Protein AF-A0A3N5WI22-F1 (afdb_monomer_lite)

pLDDT: mean 93.9, std 7.92, range [52.44, 98.81]

Foldseek 3Di:
DDPQDDPLVVVLLLLLVLCVVVQWQKEWAQFQLRLCSNFVDRAPFRWTWIRGNDDDIAIEHAPVCQVVSCVNTPDVRYHHDDVDDRLRVVLVVCVVVVCLLIAYEAEDDDDDDDPRRGDDPVSVVSSCVSRVNYHYDHPNVSSVVVVVDDDPSVVVVVVVD

Secondary structure (DSSP, 8-state):
-------HHHHHHHHHHHHHHTT-SEEEE-SHHHHHHHHSS---SS-EEEEESSS--EEEEEHHHHHHHHHHSS-S-EEEESSS-HHHHHHHHHHHTT-TTSEEEE-----SSS---PPPHHHHHHHHHH-TT-EEEE-THHHHHHHHS--HHHHHHHHH-

Structure (mmCIF, N/CA/C/O backbone):
data_AF-A0A3N5WI22-F1
#
_entry.id   AF-A0A3N5WI22-F1
#
loop_
_atom_site.group_PDB
_atom_site.id
_atom_site.type_symbol
_atom_site.label_atom_id
_atom_site.label_alt_id
_atom_site.label_comp_id
_atom_site.label_asym_id
_atom_site.label_entity_id
_atom_site.label_seq_id
_atom_site.pdbx_PDB_ins_code
_atom_site.Cartn_x
_atom_site.Cartn_y
_atom_site.Cartn_z
_atom_site.occupancy
_atom_site.B_iso_or_equiv
_atom_site.auth_seq_id
_atom_site.auth_comp_id
_atom_site.auth_asym_id
_atom_site.auth_atom_id
_atom_site.pdbx_PDB_model_num
ATOM 1 N N . MET A 1 1 ? 18.477 -2.062 -27.292 1.00 52.44 1 MET A N 1
ATOM 2 C CA . MET A 1 1 ? 18.008 -1.849 -25.907 1.00 52.44 1 MET A CA 1
ATOM 3 C C . MET A 1 1 ? 16.672 -2.564 -25.791 1.00 52.44 1 MET A C 1
ATOM 5 O O . MET A 1 1 ? 15.796 -2.266 -26.590 1.00 52.44 1 MET A O 1
ATOM 9 N N . TYR A 1 2 ? 16.540 -3.583 -24.939 1.00 54.47 2 TYR A N 1
ATOM 10 C CA . TYR A 1 2 ? 15.260 -4.284 -24.798 1.00 54.47 2 TYR A CA 1
ATOM 11 C C . TYR A 1 2 ? 14.272 -3.354 -24.097 1.00 54.47 2 TYR A C 1
ATOM 13 O O . TYR A 1 2 ? 14.492 -2.980 -22.949 1.00 54.47 2 TYR A O 1
ATOM 21 N N . THR A 1 3 ? 13.188 -2.976 -24.769 1.00 75.12 3 THR A N 1
ATOM 22 C CA . THR A 1 3 ? 12.061 -2.334 -24.092 1.00 75.12 3 THR A CA 1
ATOM 23 C C . THR A 1 3 ? 11.345 -3.413 -23.287 1.00 75.12 3 THR A C 1
ATOM 25 O O . THR A 1 3 ? 10.647 -4.259 -23.844 1.00 75.12 3 THR A O 1
ATOM 28 N N . VAL A 1 4 ? 11.571 -3.443 -21.974 1.00 86.94 4 VAL A N 1
ATOM 29 C CA . VAL A 1 4 ? 10.835 -4.334 -21.075 1.00 86.94 4 VAL A CA 1
ATOM 30 C C . VAL A 1 4 ? 9.515 -3.667 -20.702 1.00 86.94 4 VAL A C 1
ATOM 32 O O . VAL A 1 4 ? 9.504 -2.562 -20.173 1.00 86.94 4 VAL A O 1
ATOM 35 N N . HIS A 1 5 ? 8.405 -4.354 -20.965 1.00 90.50 5 HIS A N 1
ATOM 36 C CA . HIS A 1 5 ? 7.066 -3.913 -20.590 1.00 90.50 5 HIS A CA 1
ATOM 37 C C . HIS A 1 5 ? 6.507 -4.802 -19.473 1.00 90.50 5 HIS A C 1
ATOM 39 O O . HIS A 1 5 ? 6.415 -6.020 -19.648 1.00 90.50 5 HIS A O 1
ATOM 45 N N . ILE A 1 6 ? 6.123 -4.191 -18.350 1.00 93.00 6 ILE A N 1
ATOM 46 C CA . ILE A 1 6 ? 5.400 -4.837 -17.246 1.00 93.00 6 ILE A CA 1
ATOM 47 C C . ILE A 1 6 ? 3.901 -4.585 -17.441 1.00 93.00 6 ILE A C 1
ATOM 49 O O . ILE A 1 6 ? 3.477 -3.448 -17.629 1.00 93.00 6 ILE A O 1
ATOM 53 N N . ASP A 1 7 ? 3.092 -5.644 -17.392 1.00 95.25 7 ASP A N 1
ATOM 54 C CA . ASP A 1 7 ? 1.631 -5.529 -17.438 1.00 95.25 7 ASP A CA 1
ATOM 55 C C . ASP A 1 7 ? 1.080 -5.291 -16.027 1.00 95.25 7 ASP A C 1
ATOM 57 O O . ASP A 1 7 ? 0.756 -6.220 -15.280 1.00 95.25 7 ASP A O 1
ATOM 61 N N . PHE A 1 8 ? 0.989 -4.016 -15.659 1.00 95.50 8 PHE A N 1
ATOM 62 C CA . PHE A 1 8 ? 0.535 -3.621 -14.333 1.00 95.50 8 PHE A CA 1
ATOM 63 C C . PHE A 1 8 ? -0.946 -3.909 -14.067 1.00 95.50 8 PHE A C 1
ATOM 65 O O . PHE A 1 8 ? -1.310 -4.144 -12.918 1.00 95.50 8 PHE A O 1
ATOM 72 N N . ASN A 1 9 ? -1.795 -3.971 -15.098 1.00 95.62 9 ASN A N 1
ATOM 73 C CA . ASN A 1 9 ? -3.199 -4.349 -14.919 1.00 95.62 9 ASN A CA 1
ATOM 74 C C . ASN A 1 9 ? -3.311 -5.828 -14.542 1.00 95.62 9 ASN A C 1
ATOM 76 O O . ASN A 1 9 ? -4.015 -6.186 -13.596 1.00 95.62 9 ASN A O 1
ATOM 80 N N . LYS A 1 10 ? -2.557 -6.696 -15.227 1.00 96.25 10 LYS A N 1
ATOM 81 C CA . LYS A 1 10 ? -2.466 -8.116 -14.869 1.00 96.25 10 LYS A CA 1
ATOM 82 C C . LYS A 1 10 ? -1.853 -8.315 -13.483 1.00 96.25 10 LYS A C 1
ATOM 84 O O . LYS A 1 10 ? -2.301 -9.188 -12.739 1.00 96.25 10 LYS A O 1
ATOM 89 N N . ARG A 1 11 ? -0.852 -7.511 -13.118 1.00 96.38 11 ARG A N 1
ATOM 90 C CA . ARG A 1 11 ? -0.260 -7.525 -11.775 1.00 96.38 11 ARG A CA 1
ATOM 91 C C . ARG A 1 11 ? -1.261 -7.097 -10.705 1.00 96.38 11 ARG A C 1
ATOM 93 O O . ARG A 1 11 ? -1.400 -7.800 -9.708 1.00 96.38 11 ARG A O 1
ATOM 100 N N . LEU A 1 12 ? -2.004 -6.011 -10.929 1.00 97.44 12 LEU A N 1
ATOM 101 C CA . LEU A 1 12 ? -3.078 -5.585 -10.034 1.00 97.44 12 LEU A CA 1
ATOM 102 C C . LEU A 1 12 ? -4.099 -6.706 -9.846 1.00 97.44 12 LEU A C 1
ATOM 104 O O . LEU A 1 12 ? -4.394 -7.050 -8.708 1.00 97.44 12 LEU A O 1
ATOM 108 N N . ALA A 1 13 ? -4.560 -7.339 -10.926 1.00 97.75 13 ALA A N 1
ATOM 109 C CA . ALA A 1 13 ? -5.507 -8.448 -10.833 1.00 97.75 13 ALA A CA 1
ATOM 110 C C . ALA A 1 13 ? -4.985 -9.595 -9.945 1.00 97.75 13 ALA A C 1
ATOM 112 O O . ALA A 1 13 ? -5.734 -10.126 -9.128 1.00 97.75 13 ALA A O 1
ATOM 113 N N . LYS A 1 14 ? -3.691 -9.941 -10.038 1.00 97.81 14 LYS A N 1
ATOM 114 C CA . LYS A 1 14 ? -3.063 -10.928 -9.141 1.00 97.81 14 LYS A CA 1
ATOM 115 C C . LYS A 1 14 ? -3.024 -10.464 -7.684 1.00 97.81 14 LYS A C 1
ATOM 117 O O . LYS A 1 14 ? -3.305 -11.267 -6.799 1.00 97.81 14 LYS A O 1
ATOM 122 N N . MET A 1 15 ? -2.686 -9.198 -7.431 1.00 98.00 15 MET A N 1
ATOM 123 C CA . MET A 1 15 ? -2.681 -8.638 -6.075 1.00 98.00 15 MET A CA 1
ATOM 124 C C . MET A 1 15 ? -4.087 -8.659 -5.465 1.00 98.00 15 MET A C 1
ATOM 126 O O . MET A 1 15 ? -4.259 -9.134 -4.349 1.00 98.00 15 MET A O 1
ATOM 130 N N . GLN A 1 16 ? -5.104 -8.230 -6.211 1.00 98.56 16 GLN A N 1
ATOM 131 C CA . GLN A 1 16 ? -6.503 -8.232 -5.770 1.00 98.56 16 GLN A CA 1
ATOM 132 C C . GLN A 1 16 ? -7.032 -9.644 -5.512 1.00 98.56 16 GLN A C 1
ATOM 134 O O . GLN A 1 16 ? -7.725 -9.887 -4.527 1.00 98.56 16 GLN A O 1
ATOM 139 N N . GLU A 1 17 ? -6.665 -10.597 -6.364 1.00 98.50 17 GLU A N 1
ATOM 140 C CA . GLU A 1 17 ? -6.977 -12.007 -6.156 1.00 98.50 17 GLU A CA 1
ATOM 141 C C . GLU A 1 17 ? -6.300 -12.557 -4.891 1.00 98.50 17 GLU A C 1
ATOM 143 O O . GLU A 1 17 ? -6.925 -13.289 -4.127 1.00 98.50 17 GLU A O 1
ATOM 148 N N . ALA A 1 18 ? -5.051 -12.174 -4.614 1.00 98.12 18 ALA A N 1
ATOM 149 C CA . ALA A 1 18 ? -4.373 -12.563 -3.382 1.00 98.12 18 ALA A CA 1
ATOM 150 C C . ALA A 1 18 ? -5.032 -11.946 -2.135 1.00 98.12 18 ALA A C 1
ATOM 152 O O . ALA A 1 18 ? -5.176 -12.639 -1.130 1.00 98.12 18 ALA A O 1
ATOM 153 N N . VAL A 1 19 ? -5.496 -10.693 -2.212 1.00 98.56 19 VAL A N 1
ATOM 154 C CA . VAL A 1 19 ? -6.295 -10.046 -1.155 1.00 98.56 19 VAL A CA 1
ATOM 155 C C . VAL A 1 19 ? -7.570 -10.859 -0.883 1.00 98.56 19 VAL A C 1
ATOM 157 O O . VAL A 1 19 ? -7.794 -11.265 0.256 1.00 98.56 19 VAL A O 1
ATOM 160 N N . LYS A 1 20 ? -8.339 -11.220 -1.924 1.00 98.50 20 LYS A N 1
ATOM 161 C CA . LYS A 1 20 ? -9.546 -12.062 -1.785 1.00 98.50 20 LYS A CA 1
ATOM 162 C C . LYS A 1 20 ? -9.254 -13.430 -1.173 1.00 98.50 20 LYS A C 1
ATOM 164 O O . LYS A 1 20 ? -9.960 -13.863 -0.269 1.00 98.50 20 LYS A O 1
ATOM 169 N N . ARG A 1 21 ? -8.214 -14.120 -1.654 1.00 98.12 21 ARG A N 1
ATOM 170 C CA . ARG A 1 21 ? -7.833 -15.461 -1.169 1.00 98.12 21 ARG A CA 1
ATOM 171 C C . ARG A 1 21 ? -7.456 -15.483 0.309 1.00 98.12 21 ARG A C 1
ATOM 173 O O . ARG A 1 21 ? -7.560 -16.533 0.930 1.00 98.12 21 ARG A O 1
ATOM 180 N N . ASN A 1 22 ? -7.025 -14.347 0.854 1.00 98.12 22 ASN A N 1
ATOM 181 C CA . ASN A 1 22 ? -6.685 -14.191 2.265 1.00 98.12 22 ASN A CA 1
ATOM 182 C C . ASN A 1 22 ? -7.859 -13.668 3.119 1.00 98.12 22 ASN A C 1
ATOM 184 O O . ASN A 1 22 ? -7.633 -13.287 4.266 1.00 98.12 22 ASN A O 1
ATOM 188 N N . ASP A 1 23 ? -9.095 -13.662 2.596 1.00 98.19 23 ASP A N 1
ATOM 189 C CA . ASP A 1 23 ? -10.292 -13.176 3.305 1.00 98.19 23 ASP A CA 1
ATOM 190 C C . ASP A 1 23 ? -10.123 -11.725 3.796 1.00 98.19 23 ASP A C 1
ATOM 192 O O . ASP A 1 23 ? -10.402 -11.382 4.949 1.00 98.19 23 ASP A O 1
ATOM 196 N N . LEU A 1 24 ? -9.578 -10.880 2.918 1.00 98.75 24 LEU A N 1
ATOM 197 C CA . LEU A 1 24 ? -9.397 -9.452 3.145 1.00 98.75 24 LEU A CA 1
ATOM 198 C C . LEU A 1 24 ? -10.267 -8.651 2.179 1.00 98.75 24 LEU A C 1
ATOM 200 O O . LEU A 1 24 ? -10.399 -8.998 1.005 1.00 98.75 24 LEU A O 1
ATOM 204 N N . ASP A 1 25 ? -10.772 -7.521 2.658 1.00 98.75 25 ASP A N 1
ATOM 205 C CA . ASP A 1 25 ? -11.435 -6.527 1.816 1.00 98.75 25 ASP A CA 1
ATOM 206 C C . ASP A 1 25 ? -10.412 -5.579 1.173 1.00 98.75 25 ASP A C 1
ATOM 208 O O . ASP A 1 25 ? -10.625 -5.053 0.078 1.00 98.75 25 ASP A O 1
ATOM 212 N N . VAL A 1 26 ? -9.279 -5.357 1.849 1.00 98.81 26 VAL A N 1
ATOM 213 C CA . VAL A 1 26 ? -8.215 -4.443 1.420 1.00 98.81 26 VAL A CA 1
ATOM 214 C C . VAL A 1 26 ? -6.888 -4.760 2.100 1.00 98.81 26 VAL A C 1
ATOM 216 O O . VAL A 1 26 ? -6.857 -5.177 3.254 1.00 98.81 26 VAL A O 1
ATOM 219 N N . LEU A 1 27 ? -5.783 -4.523 1.395 1.00 98.62 27 LEU A N 1
ATOM 220 C CA . LEU A 1 27 ? -4.424 -4.553 1.930 1.00 98.62 27 LEU A CA 1
ATOM 221 C C . LEU A 1 27 ? -3.834 -3.137 1.965 1.00 98.62 27 LEU A C 1
ATOM 223 O O . LEU A 1 27 ? -3.790 -2.457 0.939 1.00 98.62 27 LEU A O 1
ATOM 227 N N . ILE A 1 28 ? -3.342 -2.723 3.133 1.00 98.38 28 ILE A N 1
ATOM 228 C CA . ILE A 1 28 ? -2.464 -1.564 3.319 1.00 98.38 28 ILE A CA 1
ATOM 229 C C . ILE A 1 28 ? -1.019 -2.066 3.247 1.00 98.38 28 ILE A C 1
ATOM 231 O O . ILE A 1 28 ? -0.470 -2.587 4.220 1.00 98.38 28 ILE A O 1
ATOM 235 N N . GLY A 1 29 ? -0.408 -1.920 2.076 1.00 96.88 29 GLY A N 1
ATOM 236 C CA . GLY A 1 29 ? 0.983 -2.280 1.840 1.00 96.88 29 GLY A CA 1
ATOM 237 C C . GLY A 1 29 ? 1.912 -1.107 2.127 1.00 96.88 29 GLY A C 1
ATOM 238 O O . GLY A 1 29 ? 1.925 -0.147 1.361 1.00 96.88 29 GLY A O 1
ATOM 239 N N . SER A 1 30 ? 2.689 -1.162 3.204 1.00 94.81 30 SER A N 1
ATOM 240 C CA . SER A 1 30 ? 3.609 -0.082 3.590 1.00 94.81 30 SER A CA 1
ATOM 241 C C . SER A 1 30 ? 5.067 -0.397 3.270 1.00 94.81 30 SER A C 1
ATOM 243 O O . SER A 1 30 ? 5.912 0.498 3.306 1.00 94.81 30 SER A O 1
ATOM 245 N N . ARG A 1 31 ? 5.398 -1.661 2.976 1.00 93.44 31 ARG A N 1
ATOM 246 C CA . ARG A 1 31 ? 6.782 -2.032 2.701 1.00 93.44 31 ARG A CA 1
ATOM 247 C C . ARG A 1 31 ? 7.250 -1.479 1.368 1.00 93.44 31 ARG A C 1
ATOM 249 O O . ARG A 1 31 ? 6.504 -1.476 0.389 1.00 93.44 31 ARG A O 1
ATOM 25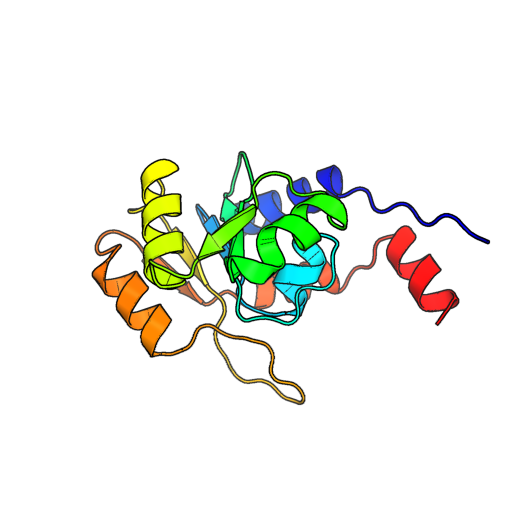6 N N . LEU A 1 32 ? 8.526 -1.111 1.287 1.00 91.25 32 LEU A N 1
ATOM 257 C CA . LEU A 1 32 ? 9.124 -0.566 0.067 1.00 91.25 32 LEU A CA 1
ATOM 258 C C . LEU A 1 32 ? 8.962 -1.520 -1.127 1.00 91.25 32 LEU A C 1
ATOM 260 O O . LEU A 1 32 ? 8.628 -1.084 -2.231 1.00 91.25 32 LEU A O 1
ATOM 264 N N . LYS A 1 33 ? 9.140 -2.830 -0.908 1.00 90.31 33 LYS A N 1
ATOM 265 C CA . LYS A 1 33 ? 8.935 -3.842 -1.957 1.00 90.31 33 LYS A CA 1
ATOM 266 C C . LYS A 1 33 ? 7.486 -3.860 -2.448 1.00 90.31 33 LYS A C 1
ATOM 268 O O . LYS A 1 33 ? 7.249 -3.930 -3.647 1.00 90.31 33 LYS A O 1
ATOM 273 N N . THR A 1 34 ? 6.529 -3.726 -1.532 1.00 94.62 34 THR A N 1
ATOM 274 C CA . THR A 1 34 ? 5.097 -3.727 -1.836 1.00 94.62 34 THR A CA 1
ATOM 275 C C . THR A 1 34 ? 4.713 -2.489 -2.620 1.00 94.62 34 THR A C 1
ATOM 277 O O . THR A 1 34 ? 4.084 -2.593 -3.671 1.00 94.62 34 THR A O 1
ATOM 280 N N . ILE A 1 35 ? 5.165 -1.325 -2.160 1.00 95.56 35 ILE A N 1
ATOM 281 C CA . ILE A 1 35 ? 4.902 -0.047 -2.812 1.00 95.56 35 ILE A CA 1
ATOM 282 C C . ILE A 1 35 ? 5.473 -0.050 -4.229 1.00 95.56 35 ILE A C 1
ATOM 284 O O . ILE A 1 35 ? 4.735 0.204 -5.174 1.00 95.56 35 ILE A O 1
ATOM 288 N N . THR A 1 36 ? 6.756 -0.379 -4.399 1.00 92.94 36 THR A N 1
ATOM 289 C CA . THR A 1 36 ? 7.418 -0.331 -5.715 1.00 92.94 36 THR A CA 1
ATOM 290 C C . THR A 1 36 ? 6.868 -1.380 -6.682 1.00 92.94 36 THR A C 1
ATOM 292 O O . THR A 1 36 ? 6.643 -1.072 -7.854 1.00 92.94 36 THR A O 1
ATOM 295 N N . HIS A 1 37 ? 6.571 -2.594 -6.201 1.00 93.75 37 HIS A N 1
ATOM 296 C CA . HIS A 1 37 ? 5.952 -3.641 -7.014 1.00 93.75 37 HIS A CA 1
ATOM 297 C C . HIS A 1 37 ? 4.559 -3.232 -7.512 1.00 93.75 37 HIS A C 1
ATOM 299 O O . HIS A 1 37 ? 4.221 -3.503 -8.669 1.00 93.75 37 HIS A O 1
ATOM 305 N N . ALA A 1 38 ? 3.781 -2.554 -6.661 1.00 95.88 38 ALA A N 1
ATOM 306 C CA . ALA A 1 38 ? 2.420 -2.134 -6.959 1.00 95.88 38 ALA A CA 1
ATOM 307 C C . ALA A 1 38 ? 2.342 -0.849 -7.795 1.00 95.88 38 ALA A C 1
ATOM 309 O O . ALA A 1 38 ? 1.549 -0.801 -8.730 1.00 95.88 38 ALA A O 1
ATOM 310 N N . CYS A 1 39 ? 3.134 0.188 -7.498 1.00 95.25 39 CYS A N 1
ATOM 311 C CA . CYS A 1 39 ? 3.042 1.484 -8.185 1.00 95.25 39 CYS A CA 1
ATOM 312 C C . CYS A 1 39 ? 3.870 1.569 -9.474 1.00 95.25 39 CYS A C 1
ATOM 314 O O . CYS A 1 39 ? 3.620 2.441 -10.309 1.00 95.25 39 CYS A O 1
ATOM 316 N N . GLY A 1 40 ? 4.827 0.653 -9.662 1.00 93.94 40 GLY A N 1
ATOM 317 C CA . GLY A 1 40 ? 5.667 0.595 -10.858 1.00 93.94 40 GLY A CA 1
ATOM 318 C C . GLY A 1 40 ? 6.735 1.683 -10.945 1.00 93.94 40 GLY A C 1
ATOM 319 O O . GLY A 1 40 ? 7.346 1.838 -11.995 1.00 93.94 40 GLY A O 1
ATOM 320 N N . ALA A 1 41 ? 6.965 2.424 -9.861 1.00 94.38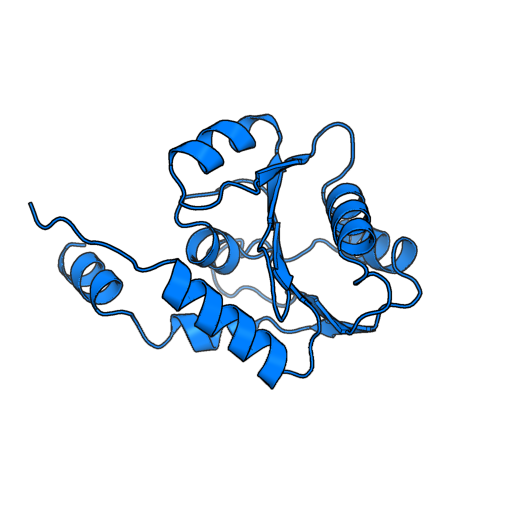 41 ALA A N 1
ATOM 321 C CA . ALA A 1 41 ? 7.991 3.451 -9.763 1.00 94.38 41 ALA A CA 1
ATOM 322 C C . ALA A 1 41 ? 8.779 3.300 -8.459 1.00 94.38 41 ALA A C 1
ATOM 324 O O . ALA A 1 41 ? 8.293 2.748 -7.469 1.00 94.38 41 ALA A O 1
ATOM 325 N N . PHE A 1 42 ? 10.007 3.814 -8.439 1.00 92.50 42 PHE A N 1
ATOM 326 C CA . PHE A 1 42 ? 10.785 3.867 -7.208 1.00 92.50 42 PHE A CA 1
ATOM 327 C C . PHE A 1 42 ? 10.182 4.910 -6.257 1.00 92.50 42 PHE A C 1
ATOM 329 O O . PHE A 1 42 ? 10.082 6.088 -6.606 1.00 92.50 42 PHE A O 1
ATOM 336 N N . CYS A 1 43 ? 9.782 4.480 -5.061 1.00 92.19 43 CYS A N 1
ATOM 337 C CA . CYS A 1 43 ? 9.136 5.309 -4.043 1.00 92.19 43 CYS A CA 1
ATOM 338 C C . CYS A 1 43 ? 9.906 5.169 -2.717 1.00 92.19 43 CYS A C 1
ATOM 340 O O . CYS A 1 43 ? 9.574 4.306 -1.910 1.00 92.19 43 CYS A O 1
ATOM 342 N N . PRO A 1 44 ? 10.976 5.957 -2.507 1.00 87.69 44 PRO A N 1
ATOM 343 C CA . PRO A 1 44 ? 11.875 5.789 -1.360 1.00 87.69 44 PRO A CA 1
ATOM 344 C C . PRO A 1 44 ? 11.304 6.338 -0.052 1.00 87.69 44 PRO A C 1
ATOM 346 O O . PRO A 1 44 ? 11.835 6.069 1.024 1.00 87.69 44 PRO A O 1
ATOM 349 N N . TRP A 1 45 ? 10.259 7.157 -0.141 1.00 90.62 45 TRP A N 1
ATOM 350 C CA . TRP A 1 45 ? 9.684 7.830 1.009 1.00 90.62 45 TRP A CA 1
ATOM 351 C C . TRP A 1 45 ? 8.643 6.967 1.701 1.00 90.62 45 TRP A C 1
ATOM 353 O O . TRP A 1 45 ? 8.008 6.105 1.090 1.00 90.62 45 TRP A O 1
ATOM 363 N N . ARG A 1 46 ? 8.418 7.270 2.980 1.00 92.00 46 ARG A N 1
ATOM 364 C CA . ARG A 1 46 ? 7.366 6.654 3.781 1.00 92.00 46 ARG A CA 1
ATOM 365 C C . ARG A 1 46 ? 6.013 6.808 3.086 1.00 92.00 46 ARG A C 1
ATOM 367 O O . ARG A 1 46 ? 5.515 7.915 2.964 1.00 92.00 46 ARG A O 1
ATOM 374 N N . SER A 1 47 ? 5.454 5.699 2.622 1.00 95.62 47 SER A N 1
ATOM 375 C CA . SER A 1 47 ? 4.248 5.671 1.793 1.00 95.62 47 SER A CA 1
ATOM 376 C C . SER A 1 47 ? 3.442 4.412 2.103 1.00 95.62 47 SER A C 1
ATOM 378 O O . SER A 1 47 ? 3.903 3.539 2.840 1.00 95.62 47 SER A O 1
ATOM 380 N N . ALA A 1 48 ? 2.245 4.306 1.542 1.00 97.31 48 ALA A N 1
ATOM 381 C CA . ALA A 1 48 ? 1.463 3.080 1.564 1.00 97.31 48 ALA A CA 1
ATOM 382 C C . ALA A 1 48 ? 0.658 2.935 0.273 1.00 97.31 48 ALA A C 1
ATOM 384 O O . ALA A 1 48 ? 0.160 3.918 -0.270 1.00 97.31 48 ALA A O 1
ATOM 385 N N . VAL A 1 49 ? 0.491 1.707 -0.199 1.00 98.00 49 VAL A N 1
ATOM 386 C CA . VAL A 1 49 ? -0.493 1.371 -1.229 1.00 98.00 49 VAL A CA 1
ATOM 387 C C . VAL A 1 49 ? -1.731 0.765 -0.580 1.00 98.00 49 VAL A C 1
ATOM 389 O O . VAL A 1 49 ? -1.628 -0.039 0.342 1.00 98.00 49 VAL A O 1
ATOM 392 N N . ILE A 1 50 ? -2.904 1.154 -1.064 1.00 98.62 50 ILE A N 1
ATOM 393 C CA . ILE A 1 50 ? -4.204 0.635 -0.644 1.00 98.62 50 ILE A CA 1
ATOM 394 C C . ILE A 1 50 ? -4.727 -0.210 -1.800 1.00 98.62 50 ILE A C 1
ATOM 396 O O . ILE A 1 50 ? -5.113 0.322 -2.843 1.00 98.62 50 ILE A O 1
ATOM 400 N N . ILE A 1 51 ? -4.695 -1.528 -1.622 1.00 98.62 51 ILE A N 1
ATOM 401 C CA . ILE A 1 51 ? -5.055 -2.518 -2.640 1.00 98.62 51 ILE A CA 1
ATOM 402 C C . ILE A 1 51 ? -6.374 -3.172 -2.216 1.00 98.62 51 ILE A C 1
ATOM 404 O O . ILE A 1 51 ? -6.350 -4.099 -1.403 1.00 98.62 51 ILE A O 1
ATOM 408 N N . PRO A 1 52 ? -7.535 -2.704 -2.705 1.00 98.62 52 PRO A N 1
ATOM 409 C CA . PRO A 1 52 ? -8.805 -3.344 -2.387 1.00 98.62 52 PRO A CA 1
ATOM 410 C C . PRO A 1 52 ? -8.921 -4.694 -3.096 1.00 98.62 52 PRO A C 1
ATOM 412 O O . PRO A 1 52 ? -8.351 -4.885 -4.170 1.00 98.62 52 PRO A O 1
ATOM 415 N N . ALA A 1 53 ? -9.737 -5.598 -2.558 1.00 98.38 53 ALA A N 1
ATOM 416 C CA . ALA A 1 53 ? -10.084 -6.867 -3.196 1.00 98.38 53 ALA A CA 1
ATOM 417 C C . ALA A 1 53 ? -10.675 -6.678 -4.607 1.00 98.38 53 ALA A C 1
ATOM 419 O O . ALA A 1 53 ? -10.579 -7.558 -5.457 1.00 98.38 53 ALA A O 1
ATOM 420 N N . SER A 1 54 ? -11.282 -5.527 -4.891 1.00 97.56 54 SER A N 1
ATOM 421 C CA . SER A 1 54 ? -11.732 -5.148 -6.230 1.00 97.56 54 SER A CA 1
ATOM 422 C C . SER A 1 54 ? -11.778 -3.633 -6.384 1.00 97.56 54 SER A C 1
ATOM 424 O O . SER A 1 54 ? -11.991 -2.925 -5.404 1.00 97.56 54 SER A O 1
ATOM 426 N N . GLY A 1 55 ? -11.664 -3.145 -7.618 1.00 95.62 55 GLY A N 1
ATOM 427 C CA . GLY A 1 55 ? -11.734 -1.717 -7.925 1.00 95.62 55 GLY A CA 1
ATOM 428 C C . GLY A 1 55 ? -10.358 -1.065 -7.988 1.00 95.62 55 GLY A C 1
ATOM 429 O O . GLY A 1 55 ? -9.366 -1.715 -8.321 1.00 95.62 55 GLY A O 1
ATOM 430 N N . GLU A 1 56 ? -10.309 0.233 -7.714 1.00 95.81 56 GLU A N 1
ATOM 431 C CA . GLU A 1 56 ? -9.110 1.034 -7.931 1.00 95.81 56 GLU A CA 1
ATOM 432 C C . GLU A 1 56 ? -8.121 0.953 -6.763 1.00 95.81 56 GLU A C 1
ATOM 434 O O . GLU A 1 56 ? -8.480 1.115 -5.598 1.00 95.81 56 GLU A O 1
ATOM 439 N N . ILE A 1 57 ? -6.849 0.763 -7.101 1.00 98.00 57 ILE A N 1
ATOM 440 C CA . ILE A 1 57 ? -5.713 0.869 -6.182 1.00 98.00 57 ILE A CA 1
ATOM 441 C C . ILE A 1 57 ? -5.333 2.341 -5.974 1.00 98.00 57 ILE A C 1
ATOM 443 O O . ILE A 1 57 ? -5.428 3.150 -6.899 1.00 98.00 57 ILE A O 1
ATOM 447 N N . TRP A 1 58 ? -4.871 2.673 -4.768 1.00 98.44 58 TRP A N 1
ATOM 448 C CA . TRP A 1 58 ? -4.379 4.006 -4.410 1.00 98.44 58 TRP A CA 1
ATOM 449 C C . TRP A 1 58 ? -2.958 3.941 -3.854 1.00 98.44 58 TRP A C 1
ATOM 451 O O . TRP A 1 58 ? -2.618 3.014 -3.125 1.00 98.44 58 TRP A O 1
ATOM 461 N N . LEU A 1 59 ? -2.138 4.942 -4.163 1.00 98.44 59 LEU A N 1
ATOM 462 C CA . LEU A 1 59 ? -0.845 5.182 -3.521 1.00 98.44 59 LEU A CA 1
ATOM 463 C C . LEU A 1 59 ? -0.952 6.439 -2.658 1.00 98.44 59 LEU A C 1
ATOM 465 O O . LEU A 1 59 ? -1.308 7.495 -3.166 1.00 98.44 59 LEU A O 1
ATOM 469 N N . VAL A 1 60 ? -0.606 6.340 -1.381 1.00 98.25 60 VAL A N 1
ATOM 470 C CA . VAL A 1 60 ? -0.497 7.468 -0.453 1.00 98.25 60 VAL A CA 1
ATOM 471 C C . VAL A 1 60 ? 0.982 7.711 -0.165 1.00 98.25 60 VAL A C 1
ATOM 473 O O . VAL A 1 60 ? 1.676 6.812 0.297 1.00 98.25 60 VAL A O 1
ATOM 476 N N . THR A 1 61 ? 1.478 8.908 -0.460 1.00 97.56 61 THR A N 1
ATOM 477 C CA . THR A 1 61 ? 2.916 9.259 -0.469 1.00 97.56 61 THR A CA 1
ATOM 478 C C . THR A 1 61 ? 3.103 10.715 -0.026 1.00 97.56 61 THR A C 1
ATOM 480 O O . THR A 1 61 ? 2.121 11.460 -0.045 1.00 97.56 61 THR A O 1
ATOM 483 N N . PRO A 1 62 ? 4.301 11.204 0.357 1.00 97.44 62 PRO A N 1
ATOM 484 C CA . PRO A 1 62 ? 4.474 12.624 0.640 1.00 97.44 62 PRO A CA 1
ATOM 485 C C . PRO A 1 62 ? 4.095 13.489 -0.561 1.00 97.44 62 PRO A C 1
ATOM 487 O O . PRO A 1 62 ? 4.441 13.182 -1.705 1.00 97.44 62 PRO A O 1
ATOM 490 N N . SER A 1 63 ? 3.436 14.618 -0.298 1.00 97.56 63 SER A N 1
ATOM 491 C CA . SER A 1 63 ? 2.921 15.520 -1.340 1.00 97.56 63 SER A CA 1
ATOM 492 C C . SER A 1 63 ? 3.993 16.005 -2.321 1.00 97.56 63 SER A C 1
ATOM 494 O O . SER A 1 63 ? 3.697 16.215 -3.495 1.00 97.56 63 SER A O 1
ATOM 496 N N . MET A 1 64 ? 5.242 16.141 -1.861 1.00 96.94 64 MET A N 1
ATOM 497 C CA . MET A 1 64 ? 6.380 16.531 -2.702 1.00 96.94 64 MET A CA 1
ATOM 498 C C . MET A 1 64 ? 6.707 15.511 -3.804 1.00 96.94 64 MET A C 1
ATOM 500 O O . MET A 1 64 ? 7.252 15.893 -4.834 1.00 96.94 64 MET A O 1
ATOM 504 N N . ASP A 1 65 ? 6.356 14.235 -3.609 1.00 96.31 65 ASP A N 1
ATOM 505 C CA . ASP A 1 65 ? 6.715 13.140 -4.517 1.00 96.31 65 ASP A CA 1
ATOM 506 C C . ASP A 1 65 ? 5.531 12.630 -5.354 1.00 96.31 65 ASP A C 1
ATOM 508 O O . ASP A 1 65 ? 5.712 11.939 -6.357 1.00 96.31 65 ASP A O 1
ATOM 512 N N . ALA A 1 66 ? 4.302 13.009 -4.985 1.00 96.94 66 ALA A N 1
ATOM 513 C CA . ALA A 1 66 ? 3.076 12.523 -5.616 1.00 96.94 66 ALA A CA 1
ATOM 514 C C . ALA A 1 66 ? 3.048 12.761 -7.137 1.00 96.94 66 ALA A C 1
ATOM 516 O O . ALA A 1 66 ? 2.764 11.838 -7.899 1.00 96.94 66 ALA A O 1
ATOM 517 N N . LYS A 1 67 ? 3.400 13.970 -7.603 1.00 96.88 67 LYS A N 1
ATOM 518 C CA . LYS A 1 67 ? 3.413 14.287 -9.045 1.00 96.88 67 LYS A CA 1
ATOM 519 C C . LYS A 1 67 ? 4.442 13.467 -9.821 1.00 96.88 67 LYS A C 1
ATOM 521 O O . LYS A 1 67 ? 4.132 13.021 -10.921 1.00 96.88 67 LYS A O 1
ATOM 526 N N . ARG A 1 68 ? 5.634 13.248 -9.253 1.00 96.94 68 ARG A N 1
ATOM 527 C CA . ARG A 1 68 ? 6.671 12.418 -9.881 1.00 96.94 68 ARG A CA 1
ATOM 528 C C . ARG A 1 68 ? 6.168 10.986 -10.037 1.00 96.94 68 ARG A C 1
ATOM 530 O O . ARG A 1 68 ? 6.218 10.437 -11.129 1.00 96.94 68 ARG A O 1
ATOM 537 N N . LEU A 1 69 ? 5.602 10.413 -8.977 1.00 97.12 69 LEU A N 1
ATOM 538 C CA . LEU A 1 69 ? 5.096 9.039 -8.997 1.00 97.12 69 LEU A CA 1
ATOM 539 C C . LEU A 1 69 ? 3.915 8.849 -9.966 1.00 97.12 69 LEU A C 1
ATOM 541 O O . LEU A 1 69 ? 3.827 7.799 -10.594 1.00 97.12 69 LEU A O 1
ATOM 545 N N . GLN A 1 70 ? 3.059 9.860 -10.161 1.00 96.75 70 GLN A N 1
ATOM 546 C CA . GLN A 1 70 ? 2.000 9.833 -11.191 1.00 96.75 70 GLN A CA 1
ATOM 547 C C . GLN A 1 70 ? 2.541 9.848 -12.632 1.00 96.75 70 GLN A C 1
ATOM 549 O O . GLN A 1 70 ? 1.859 9.385 -13.557 1.00 96.75 70 GLN A O 1
ATOM 554 N N . GLN A 1 71 ? 3.719 10.447 -12.833 1.00 95.88 71 GLN A N 1
ATOM 555 C CA . GLN A 1 71 ? 4.373 10.587 -14.135 1.00 95.88 71 GLN A CA 1
ATOM 556 C C . GLN A 1 71 ? 5.254 9.381 -14.473 1.00 95.88 71 GLN A C 1
ATOM 558 O O . GLN A 1 71 ? 5.223 8.916 -15.607 1.00 95.88 71 GLN A O 1
ATOM 563 N N . GLU A 1 72 ? 6.025 8.887 -13.504 1.00 94.38 72 GLU A N 1
ATOM 564 C CA . GLU A 1 72 ? 6.958 7.769 -13.685 1.00 94.38 72 GLU A CA 1
ATOM 565 C C . GLU A 1 72 ? 6.285 6.401 -13.540 1.00 94.38 72 GLU A C 1
ATOM 567 O O . GLU A 1 72 ? 6.669 5.449 -14.217 1.00 94.38 72 GLU A O 1
ATOM 572 N N . GLY A 1 73 ? 5.297 6.292 -12.649 1.00 93.69 73 GLY A N 1
ATOM 573 C CA . GLY A 1 73 ? 4.537 5.069 -12.424 1.00 93.69 73 GLY A CA 1
ATOM 574 C C . GLY A 1 73 ? 3.329 4.940 -13.349 1.00 93.69 73 GLY A C 1
ATOM 575 O O . GLY A 1 73 ? 2.990 5.829 -14.135 1.00 93.69 73 GLY A O 1
ATOM 576 N N . TRP A 1 74 ? 2.625 3.817 -13.221 1.00 95.62 74 TRP A N 1
ATOM 577 C CA . TRP A 1 74 ? 1.394 3.575 -13.982 1.00 95.62 74 TRP A CA 1
ATOM 578 C C . TRP A 1 74 ? 0.137 4.092 -13.262 1.00 95.62 74 TRP A C 1
ATOM 580 O O . TRP A 1 74 ? -0.880 4.363 -13.902 1.00 95.62 74 TRP A O 1
ATOM 590 N N . LEU A 1 75 ? 0.208 4.257 -11.936 1.00 95.38 75 LEU A N 1
ATOM 591 C CA . LEU A 1 75 ? -0.913 4.695 -11.107 1.00 95.38 75 LEU A CA 1
ATOM 592 C C . LEU A 1 75 ? -1.248 6.171 -11.324 1.00 95.38 75 LEU A C 1
ATOM 594 O O . LEU A 1 75 ? -0.386 7.042 -11.236 1.00 95.38 75 LEU A O 1
ATOM 598 N N . LYS A 1 76 ? -2.536 6.459 -11.540 1.00 94.75 76 LYS A N 1
ATOM 599 C CA . LYS A 1 76 ? -3.074 7.834 -11.554 1.00 94.75 76 LYS A CA 1
ATOM 600 C C . LYS A 1 76 ? -3.651 8.252 -10.206 1.00 94.75 76 LYS 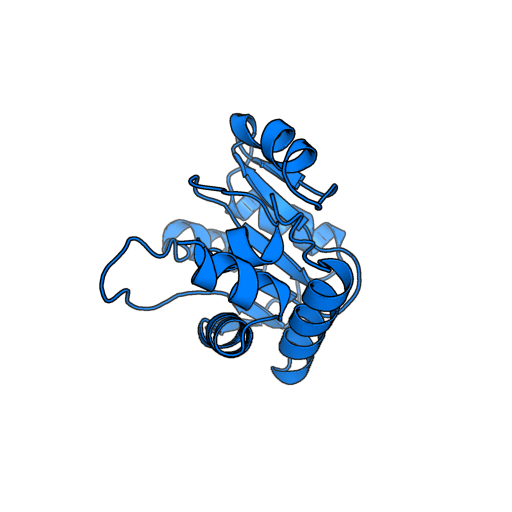A C 1
ATOM 602 O O . LYS A 1 76 ? -3.577 9.421 -9.840 1.00 94.75 76 LYS A O 1
ATOM 607 N N . ASN A 1 77 ? -4.107 7.277 -9.430 1.00 97.81 77 ASN A N 1
ATOM 608 C CA . ASN A 1 77 ? -4.597 7.453 -8.072 1.00 97.81 77 ASN A CA 1
ATOM 609 C C . ASN A 1 77 ? -3.431 7.529 -7.080 1.00 97.81 77 ASN A C 1
ATOM 611 O O . ASN A 1 77 ? -3.128 6.572 -6.367 1.00 97.81 77 ASN A O 1
ATOM 615 N N . VAL A 1 78 ? -2.748 8.673 -7.072 1.00 98.00 78 VAL A N 1
ATOM 616 C CA . VAL A 1 78 ? -1.667 8.973 -6.127 1.00 98.00 78 VAL A CA 1
ATOM 617 C C . VAL A 1 78 ? -2.067 10.184 -5.297 1.00 98.00 78 VAL A C 1
ATOM 619 O O . VAL A 1 78 ? -2.247 11.277 -5.834 1.00 98.00 78 VAL A O 1
ATOM 622 N N . GLU A 1 79 ? -2.191 9.983 -3.994 1.00 97.38 79 GLU A N 1
ATOM 623 C CA . GLU A 1 79 ? -2.604 10.981 -3.021 1.00 97.38 79 GLU A CA 1
ATOM 624 C C . GLU A 1 79 ? -1.410 11.429 -2.174 1.00 97.38 79 GLU A C 1
ATOM 626 O O . GLU A 1 79 ? -0.676 10.624 -1.598 1.00 97.38 79 GLU A O 1
ATOM 631 N N . GLY A 1 80 ? -1.204 12.743 -2.132 1.00 97.38 80 GLY A N 1
ATOM 632 C CA . GLY A 1 80 ? -0.169 13.368 -1.323 1.00 97.38 80 GLY A CA 1
ATOM 633 C C . GLY A 1 80 ? -0.639 13.591 0.111 1.00 97.38 80 GLY A C 1
ATOM 634 O O . GLY A 1 80 ? -1.621 14.301 0.315 1.00 97.38 80 GLY A O 1
ATOM 635 N N . TYR A 1 81 ? 0.088 13.076 1.101 1.00 97.50 81 TYR A N 1
ATOM 636 C CA . TYR A 1 81 ? -0.070 13.498 2.496 1.00 97.50 81 TYR A CA 1
ATOM 637 C C . TYR A 1 81 ? 0.919 14.622 2.842 1.00 97.50 81 TYR A C 1
ATOM 639 O O . TYR A 1 81 ? 1.906 14.861 2.133 1.00 97.50 81 TYR A O 1
ATOM 647 N N . GLY A 1 82 ? 0.642 15.358 3.915 1.00 94.56 82 GLY A N 1
ATOM 648 C CA . GLY A 1 82 ? 1.484 16.469 4.366 1.00 94.56 82 GLY A CA 1
ATOM 649 C C . GLY A 1 82 ? 0.757 17.393 5.334 1.00 94.56 82 GLY A C 1
ATOM 650 O O . GLY A 1 82 ? 1.302 17.722 6.380 1.00 94.56 82 GLY A O 1
ATOM 651 N N . ARG A 1 83 ? -0.492 17.766 5.014 1.00 94.06 83 ARG A N 1
ATOM 652 C CA . ARG A 1 83 ? -1.390 18.432 5.975 1.00 94.06 83 ARG A CA 1
ATOM 653 C C . ARG A 1 83 ? -2.012 17.427 6.942 1.00 94.06 83 ARG A C 1
ATOM 655 O O . ARG A 1 83 ? -2.057 17.693 8.133 1.00 94.06 83 ARG A O 1
ATOM 662 N N . LEU A 1 84 ? -2.510 16.322 6.392 1.00 96.62 84 LEU A N 1
ATOM 663 C CA . LEU A 1 84 ? -2.885 15.132 7.145 1.00 96.62 84 LEU A CA 1
ATOM 664 C C . LEU A 1 84 ? -1.669 14.213 7.256 1.00 96.62 84 LEU A C 1
ATOM 666 O O . LEU A 1 84 ? -0.797 14.227 6.372 1.00 96.62 84 LEU A O 1
ATOM 670 N N . THR A 1 85 ? -1.629 13.409 8.312 1.00 96.88 85 THR A N 1
ATOM 671 C CA . THR A 1 85 ? -0.657 12.321 8.450 1.00 96.88 85 THR A CA 1
ATOM 672 C C . THR A 1 85 ? -0.894 11.243 7.382 1.00 96.88 85 THR A C 1
ATOM 674 O O . THR A 1 85 ? -1.921 11.219 6.689 1.00 96.88 85 THR A O 1
ATOM 677 N N . LEU A 1 86 ? 0.066 10.323 7.227 1.00 97.00 86 LEU A N 1
ATOM 678 C CA . LEU A 1 86 ? -0.111 9.152 6.365 1.00 97.00 86 LEU A CA 1
ATOM 679 C C . LEU A 1 86 ? -1.336 8.331 6.802 1.00 97.00 86 LEU A C 1
ATOM 681 O O . LEU A 1 86 ? -2.160 7.983 5.957 1.00 97.00 86 LEU A O 1
ATOM 685 N N . GLY A 1 87 ? -1.488 8.057 8.102 1.00 97.69 87 GLY A N 1
ATOM 686 C CA . GLY A 1 87 ? -2.601 7.256 8.607 1.00 97.69 87 GLY A CA 1
ATOM 687 C C . GLY A 1 87 ? -3.945 7.964 8.464 1.00 97.69 87 GLY A C 1
ATOM 688 O O . GLY A 1 87 ? -4.875 7.346 7.954 1.00 97.69 87 GLY A O 1
ATOM 689 N N . GLU A 1 88 ? -4.054 9.261 8.774 1.00 98.06 88 GLU A N 1
ATOM 690 C CA . GLU A 1 88 ? -5.275 10.051 8.521 1.00 98.06 88 GLU A CA 1
ATOM 691 C C . GLU A 1 88 ? -5.697 10.003 7.047 1.00 98.06 88 GLU A C 1
ATOM 693 O O . GLU A 1 88 ? -6.875 9.814 6.731 1.00 98.06 88 GLU A O 1
ATOM 698 N N . THR A 1 89 ? -4.728 10.113 6.135 1.00 98.44 89 THR A N 1
ATOM 699 C CA . THR A 1 89 ? -4.984 10.045 4.691 1.00 98.44 89 THR A CA 1
ATOM 700 C C . THR A 1 89 ? -5.473 8.651 4.279 1.00 98.44 89 THR A C 1
ATOM 702 O O . THR A 1 89 ? -6.453 8.532 3.541 1.00 98.44 89 THR A O 1
ATOM 705 N N . ILE A 1 90 ? -4.863 7.584 4.809 1.00 98.50 90 ILE A N 1
ATOM 706 C CA . ILE A 1 90 ? -5.318 6.200 4.595 1.00 98.50 90 ILE A CA 1
ATOM 707 C C . ILE A 1 90 ? -6.743 6.002 5.134 1.00 98.50 90 ILE A C 1
ATOM 709 O O . ILE A 1 90 ? -7.588 5.441 4.437 1.00 98.50 90 ILE A O 1
ATOM 713 N N . ILE A 1 91 ? -7.044 6.497 6.338 1.00 98.62 91 ILE A N 1
ATOM 714 C CA . ILE A 1 91 ? -8.375 6.413 6.962 1.00 98.62 91 ILE A CA 1
ATOM 715 C C . ILE A 1 91 ? -9.421 7.104 6.085 1.00 98.62 91 ILE A C 1
ATOM 717 O O . ILE A 1 91 ? -10.477 6.530 5.814 1.00 98.62 91 ILE A O 1
ATOM 721 N N . HIS A 1 92 ? -9.137 8.326 5.627 1.00 98.38 92 HIS A N 1
ATOM 722 C CA . HIS A 1 92 ? -10.025 9.067 4.733 1.00 98.38 92 HIS A CA 1
ATOM 723 C C . HIS A 1 92 ? -10.280 8.303 3.435 1.00 98.38 92 HIS A C 1
ATOM 725 O O . HIS A 1 92 ? -11.429 8.198 2.998 1.00 98.38 92 HIS A O 1
ATOM 731 N N . ARG A 1 93 ? -9.231 7.717 2.848 1.00 98.31 93 ARG A N 1
ATOM 732 C CA . ARG A 1 93 ? -9.348 6.938 1.617 1.00 98.31 93 ARG A CA 1
ATOM 733 C C . ARG A 1 93 ? -10.191 5.680 1.810 1.00 98.31 93 ARG A C 1
ATOM 735 O O . ARG A 1 93 ? -11.090 5.432 1.012 1.00 98.31 93 ARG A O 1
ATOM 742 N N . LEU A 1 94 ? -9.967 4.929 2.884 1.00 98.44 94 LEU A N 1
ATOM 743 C CA . LEU A 1 94 ? -10.741 3.725 3.197 1.00 98.44 94 LEU A CA 1
ATOM 744 C C . LEU A 1 94 ? -12.224 4.031 3.434 1.00 98.44 94 LEU A C 1
ATOM 746 O O . LEU A 1 94 ? -13.073 3.315 2.908 1.00 98.44 94 LEU A O 1
ATOM 750 N N . LYS A 1 95 ? -12.539 5.132 4.128 1.00 98.50 95 LYS A N 1
ATOM 751 C CA . LYS A 1 95 ? -13.920 5.620 4.293 1.00 98.50 95 LYS A CA 1
ATOM 752 C C . LYS A 1 95 ? -14.557 6.011 2.961 1.00 98.50 95 LYS A C 1
ATOM 754 O O . LYS A 1 95 ? -15.694 5.642 2.684 1.00 98.50 95 LYS A O 1
ATOM 759 N N . ALA A 1 96 ? -13.824 6.712 2.095 1.00 98.12 96 ALA A N 1
ATOM 760 C CA . ALA A 1 96 ? -14.314 7.055 0.758 1.00 98.12 96 ALA A CA 1
ATOM 761 C C . ALA A 1 96 ? -14.603 5.806 -0.097 1.00 98.12 96 ALA A C 1
ATOM 763 O O . ALA A 1 96 ? -15.513 5.815 -0.925 1.00 98.12 96 ALA A O 1
ATOM 764 N N . MET A 1 97 ? -13.856 4.723 0.134 1.00 97.75 97 MET A N 1
ATOM 765 C CA . MET A 1 97 ? -14.038 3.423 -0.516 1.00 97.75 97 MET A CA 1
ATOM 766 C C . MET A 1 97 ? -15.095 2.536 0.164 1.00 97.75 97 MET A C 1
ATOM 768 O O . MET A 1 97 ? -15.398 1.472 -0.370 1.00 97.75 97 MET A O 1
ATOM 772 N N . LYS A 1 98 ? -15.685 2.966 1.290 1.00 98.12 98 LYS A N 1
ATOM 773 C CA . LYS A 1 98 ? -16.621 2.187 2.124 1.00 98.12 98 LYS A CA 1
ATOM 774 C C . LYS A 1 98 ? -16.013 0.890 2.681 1.00 98.12 98 LYS A C 1
ATOM 776 O O . LYS A 1 98 ? -16.682 -0.140 2.746 1.00 98.12 98 LYS A O 1
ATOM 781 N N . LEU A 1 99 ? -14.726 0.929 3.029 1.00 98.31 99 LEU A N 1
ATOM 782 C CA . LEU A 1 99 ? -13.944 -0.206 3.538 1.00 98.31 99 LEU A CA 1
ATOM 783 C C . LEU A 1 99 ? -13.535 -0.030 5.010 1.00 98.31 99 LEU A C 1
ATOM 785 O O . LEU A 1 99 ? -12.742 -0.806 5.537 1.00 98.31 99 LEU A O 1
ATOM 789 N N . GLU A 1 100 ? -14.068 0.979 5.698 1.00 98.06 100 GLU A N 1
ATOM 790 C CA . GLU A 1 100 ? -13.685 1.349 7.063 1.00 98.06 100 GLU A CA 1
ATOM 791 C C . GLU A 1 100 ? -14.089 0.343 8.151 1.00 98.06 100 GLU A C 1
ATOM 793 O O . GLU A 1 100 ? -13.556 0.395 9.258 1.00 98.06 100 GLU A O 1
ATOM 798 N N . GLY A 1 101 ? -15.028 -0.556 7.847 1.00 98.06 101 GLY A N 1
ATOM 799 C CA . GLY A 1 101 ? -15.430 -1.678 8.704 1.00 98.06 101 GLY A CA 1
ATOM 800 C C . GLY A 1 101 ? -14.940 -3.040 8.203 1.00 98.06 101 GLY A C 1
ATOM 801 O O . GLY A 1 101 ? -15.378 -4.070 8.709 1.00 98.06 101 GLY A O 1
ATOM 802 N N . GLY A 1 102 ? -14.086 -3.053 7.177 1.00 98.19 102 GLY A N 1
ATOM 803 C CA . GLY A 1 102 ? -13.644 -4.276 6.516 1.00 98.19 102 GLY A CA 1
ATOM 804 C C . GLY A 1 102 ? -12.576 -5.059 7.283 1.00 98.19 102 GLY A C 1
ATOM 805 O O . GLY A 1 102 ? -12.076 -4.661 8.340 1.00 98.19 102 GLY A O 1
ATOM 806 N N . ARG A 1 103 ? -12.189 -6.193 6.708 1.00 98.75 103 ARG A N 1
ATOM 807 C CA . ARG A 1 103 ? -11.009 -6.975 7.077 1.00 98.75 103 ARG A CA 1
ATOM 808 C C . ARG A 1 103 ? -9.796 -6.404 6.346 1.00 98.75 103 ARG A C 1
ATOM 810 O O . ARG A 1 103 ? -9.658 -6.553 5.133 1.00 98.75 103 ARG A O 1
ATOM 817 N N . ILE A 1 104 ? -8.940 -5.714 7.092 1.00 98.75 104 ILE A N 1
ATOM 818 C CA . ILE A 1 104 ? -7.829 -4.915 6.576 1.00 98.75 104 ILE A CA 1
ATOM 819 C C . ILE A 1 104 ? -6.516 -5.656 6.818 1.00 98.75 104 ILE A C 1
ATOM 821 O O . ILE A 1 104 ? -6.071 -5.820 7.955 1.00 98.75 104 ILE A O 1
ATOM 825 N N . GLY A 1 105 ? -5.869 -6.073 5.735 1.00 98.38 105 GLY A N 1
ATOM 826 C CA . GLY A 1 105 ? -4.492 -6.543 5.770 1.00 98.38 105 GLY A CA 1
ATOM 827 C C . GLY A 1 105 ? -3.541 -5.378 6.016 1.00 98.38 105 GLY A C 1
ATOM 828 O O . GLY A 1 105 ? -3.697 -4.314 5.419 1.00 98.38 105 GLY A O 1
ATOM 829 N N . TYR A 1 106 ? -2.537 -5.570 6.862 1.00 97.12 106 TYR A N 1
ATOM 830 C CA . TYR A 1 106 ? -1.429 -4.630 7.013 1.00 97.12 106 TYR A CA 1
ATOM 831 C C . TYR A 1 106 ? -0.102 -5.376 7.134 1.00 97.12 106 TYR A C 1
ATOM 833 O O . TYR A 1 106 ? -0.077 -6.577 7.403 1.00 97.12 106 TYR A O 1
ATOM 841 N N . GLU A 1 107 ? 1.006 -4.669 6.931 1.00 93.12 107 GLU A N 1
ATOM 842 C CA . GLU A 1 107 ? 2.343 -5.259 6.968 1.00 93.12 107 GLU A CA 1
ATOM 843 C C . GLU A 1 107 ? 3.104 -4.806 8.222 1.00 93.12 107 GLU A C 1
ATOM 845 O O . GLU A 1 107 ? 3.494 -3.642 8.351 1.00 93.12 107 GLU A O 1
ATOM 850 N N . THR A 1 108 ? 3.367 -5.742 9.136 1.00 90.69 108 THR A N 1
ATOM 851 C CA . THR A 1 108 ? 4.323 -5.573 10.239 1.00 90.69 108 THR A CA 1
ATOM 852 C C . THR A 1 108 ? 5.131 -6.850 10.478 1.00 90.69 108 THR A C 1
ATOM 854 O O . THR A 1 108 ? 4.741 -7.945 10.065 1.00 90.69 108 THR A O 1
ATOM 857 N N . GLY A 1 109 ? 6.275 -6.727 11.145 1.00 84.25 109 GLY A N 1
ATOM 858 C CA . GLY A 1 109 ? 7.158 -7.849 11.437 1.00 84.25 109 GLY A CA 1
ATOM 859 C C . GLY A 1 109 ? 8.598 -7.416 11.678 1.00 84.25 109 GLY A C 1
ATOM 860 O O . GLY A 1 109 ? 8.879 -6.257 11.979 1.00 84.25 109 GLY A O 1
ATOM 861 N N . SER A 1 110 ? 9.514 -8.371 11.538 1.00 72.81 110 SER A N 1
ATOM 862 C CA . SER A 1 110 ? 10.954 -8.121 11.607 1.00 72.81 110 SER A CA 1
ATOM 863 C C . SER A 1 110 ? 11.541 -7.976 10.204 1.00 72.81 110 SER A C 1
ATOM 865 O O . SER A 1 110 ? 11.041 -8.569 9.246 1.00 72.81 110 SER A O 1
ATOM 867 N N . SER A 1 111 ? 12.604 -7.188 10.072 1.00 70.19 111 SER A N 1
ATOM 868 C CA . SER A 1 111 ? 13.434 -7.166 8.868 1.00 70.19 111 SER A CA 1
ATOM 869 C C . SER A 1 111 ? 14.779 -7.811 9.167 1.00 70.19 111 SER A C 1
ATOM 871 O O . SER A 1 111 ? 15.380 -7.538 10.203 1.00 70.19 111 SER A O 1
ATOM 873 N N . ALA A 1 112 ? 15.266 -8.638 8.244 1.00 61.84 112 ALA A N 1
ATOM 874 C CA . ALA A 1 112 ? 16.552 -9.310 8.390 1.00 61.84 112 ALA A CA 1
ATOM 875 C C . ALA A 1 112 ? 17.752 -8.461 7.930 1.00 61.84 112 ALA A C 1
ATOM 877 O O . ALA A 1 112 ? 18.879 -8.785 8.292 1.00 61.84 112 ALA A O 1
ATOM 878 N N . TYR A 1 113 ? 17.549 -7.418 7.109 1.00 63.59 113 TYR A N 1
ATOM 879 C CA . TYR A 1 113 ? 18.678 -6.777 6.412 1.00 63.59 113 TYR A CA 1
ATOM 880 C C . TYR A 1 113 ? 18.485 -5.300 6.016 1.00 63.59 113 TYR A C 1
ATOM 882 O O . TYR A 1 113 ? 19.446 -4.539 6.076 1.00 63.59 113 TYR A O 1
ATOM 890 N N . LEU A 1 114 ? 17.276 -4.856 5.642 1.00 66.75 114 LEU A N 1
ATOM 891 C CA . LEU A 1 114 ? 17.024 -3.476 5.178 1.00 66.75 114 LEU A CA 1
ATOM 892 C C . LEU A 1 114 ? 15.844 -2.822 5.908 1.00 66.75 114 LEU A C 1
ATOM 894 O O . LEU A 1 114 ? 14.971 -3.531 6.402 1.00 66.75 114 LEU A O 1
ATOM 898 N N . PRO A 1 115 ? 15.748 -1.484 5.968 1.00 69.19 115 PRO A N 1
ATOM 899 C CA . PRO A 1 115 ? 14.522 -0.826 6.406 1.00 69.19 115 PRO A CA 1
ATOM 900 C C . PRO A 1 115 ? 13.377 -1.165 5.434 1.00 69.19 115 PRO A C 1
ATOM 902 O O . PRO A 1 115 ? 13.205 -0.528 4.402 1.00 69.19 115 PRO A O 1
ATOM 905 N N . GLU A 1 116 ? 12.596 -2.196 5.772 1.00 78.06 116 GLU A N 1
ATOM 906 C CA . GLU A 1 116 ? 11.491 -2.719 4.952 1.00 78.06 116 GLU A CA 1
ATOM 907 C C . GLU A 1 116 ? 10.352 -1.707 4.810 1.00 78.06 116 GLU A C 1
ATOM 909 O O . GLU A 1 116 ? 9.581 -1.788 3.864 1.00 78.06 116 GLU A O 1
ATOM 914 N N . GLY A 1 117 ? 10.251 -0.734 5.721 1.00 82.00 117 GLY A N 1
ATOM 915 C CA . GLY A 1 117 ? 9.191 0.270 5.692 1.00 82.00 117 GLY A CA 1
ATOM 916 C C . GLY A 1 117 ? 7.862 -0.216 6.281 1.00 82.00 117 GLY A C 1
ATOM 917 O O . GLY A 1 117 ? 6.813 0.304 5.922 1.00 82.00 117 GLY A O 1
ATOM 918 N N . TYR A 1 118 ? 7.862 -1.165 7.221 1.00 88.31 118 TYR A N 1
ATOM 919 C CA . TYR A 1 118 ? 6.656 -1.546 7.981 1.00 88.31 118 TYR A CA 1
ATOM 920 C C . TYR A 1 118 ? 5.950 -0.350 8.608 1.00 88.31 118 TYR A C 1
ATOM 922 O O . TYR A 1 118 ? 6.636 0.599 8.994 1.00 88.31 118 TYR A O 1
ATOM 930 N N . LEU A 1 119 ? 4.626 -0.420 8.775 1.00 89.12 119 LEU A N 1
ATOM 931 C CA . LEU A 1 119 ? 3.879 0.566 9.557 1.00 89.12 119 LEU A CA 1
ATOM 932 C C . LEU A 1 119 ? 4.528 0.742 10.932 1.00 89.12 119 LEU A C 1
ATOM 934 O O . LEU A 1 119 ? 4.922 -0.215 11.598 1.00 89.12 119 LEU A O 1
ATOM 938 N N . SER A 1 120 ? 4.673 1.996 11.333 1.00 90.50 120 SER A N 1
ATOM 939 C CA . SER A 1 120 ? 5.179 2.365 12.642 1.00 90.50 120 SER A CA 1
ATOM 940 C C . SER A 1 120 ? 4.091 2.092 13.666 1.00 90.50 120 SER A C 1
ATOM 942 O O . SER A 1 120 ? 2.900 2.072 13.344 1.00 90.50 120 SER A O 1
ATOM 944 N N . GLN A 1 121 ? 4.489 1.944 14.928 1.00 92.69 121 GLN A N 1
ATOM 945 C CA . GLN A 1 121 ? 3.513 1.792 15.999 1.00 92.69 121 GLN A CA 1
ATOM 946 C C . GLN A 1 121 ? 2.539 2.979 16.044 1.00 92.69 121 GLN A C 1
ATOM 948 O O . GLN A 1 121 ? 1.352 2.769 16.259 1.00 92.69 121 GLN A O 1
ATOM 953 N N . GLY A 1 122 ? 3.018 4.205 15.800 1.00 94.12 122 GLY A N 1
ATOM 954 C CA . GLY A 1 122 ? 2.178 5.405 15.783 1.00 94.12 122 GLY A CA 1
ATOM 955 C C . GLY A 1 122 ? 1.100 5.358 14.700 1.00 94.12 122 GLY A C 1
ATOM 956 O O . GLY A 1 122 ? -0.074 5.524 15.009 1.00 94.12 122 GLY A O 1
ATOM 957 N N . GLU A 1 123 ? 1.476 5.046 13.457 1.00 95.06 123 GLU A N 1
ATOM 958 C CA . GLU A 1 123 ? 0.509 4.912 12.355 1.00 95.06 123 GLU A CA 1
ATOM 959 C C . GLU A 1 123 ? -0.471 3.761 12.611 1.00 95.06 123 GLU A C 1
ATOM 961 O O . GLU A 1 123 ? -1.659 3.895 12.347 1.00 95.06 123 GLU A O 1
ATOM 966 N N . TYR A 1 124 ? -0.010 2.638 13.171 1.00 95.94 124 TYR A N 1
ATOM 967 C CA . TYR A 1 124 ? -0.902 1.530 13.511 1.00 95.94 124 TYR A CA 1
ATOM 968 C C . TYR A 1 124 ? -1.940 1.929 14.572 1.00 95.94 124 TYR A C 1
ATOM 970 O O . TYR A 1 124 ? -3.121 1.625 14.418 1.00 95.94 124 TYR A O 1
ATOM 978 N N . GLN A 1 125 ? -1.534 2.654 15.619 1.00 97.50 125 GLN A N 1
ATOM 979 C CA . GLN A 1 125 ? -2.467 3.163 16.632 1.00 97.50 125 GLN A CA 1
ATOM 980 C C . GLN A 1 125 ? -3.459 4.179 16.050 1.00 97.50 125 GLN A C 1
ATOM 982 O O . GLN A 1 125 ? -4.641 4.145 16.390 1.00 97.50 125 GLN A O 1
ATOM 987 N N . GLU A 1 126 ? -3.005 5.045 15.144 1.00 97.62 126 GLU A N 1
ATOM 988 C CA . GLU A 1 126 ? -3.865 5.994 14.433 1.00 97.62 126 GLU A CA 1
ATOM 989 C C . GLU A 1 126 ? -4.924 5.269 13.585 1.00 97.62 126 GLU A C 1
ATOM 991 O O . GLU A 1 126 ? -6.108 5.600 13.665 1.00 97.62 126 GLU A O 1
ATOM 996 N N . LEU A 1 127 ? -4.531 4.220 12.850 1.00 98.12 127 LEU A N 1
ATOM 997 C CA . LEU A 1 127 ? -5.453 3.380 12.079 1.00 98.12 127 LEU A CA 1
ATOM 998 C C . LEU A 1 127 ? -6.492 2.689 12.974 1.00 98.12 127 LEU A C 1
ATOM 1000 O O . LEU A 1 127 ? -7.677 2.713 12.643 1.00 98.12 127 LEU A O 1
ATOM 1004 N N . LEU A 1 128 ? -6.078 2.119 14.112 1.00 98.06 128 LEU A N 1
ATOM 1005 C CA . LEU A 1 128 ? -6.997 1.494 15.073 1.00 98.06 128 LEU A CA 1
ATOM 1006 C C . LEU A 1 128 ? -8.025 2.494 15.619 1.00 98.06 128 LEU A C 1
ATOM 1008 O O . LEU A 1 128 ? -9.209 2.173 15.717 1.00 98.06 128 LEU A O 1
ATOM 1012 N N . ALA A 1 129 ? -7.587 3.711 15.948 1.00 98.25 129 ALA A N 1
ATOM 1013 C CA . ALA A 1 129 ? -8.469 4.763 16.443 1.00 98.25 129 ALA A CA 1
ATOM 1014 C C . ALA A 1 129 ? -9.430 5.282 15.357 1.00 98.25 129 ALA A C 1
ATOM 1016 O O . ALA A 1 129 ? -10.596 5.563 15.636 1.00 98.25 129 ALA A O 1
ATOM 1017 N N . GLY A 1 130 ? -8.958 5.407 14.113 1.00 98.31 130 GLY A N 1
ATOM 1018 C CA . GLY A 1 130 ? -9.736 5.946 12.997 1.00 98.31 130 GLY A CA 1
ATOM 1019 C C . GLY A 1 130 ? -10.707 4.963 12.339 1.00 98.31 130 GLY A C 1
ATOM 1020 O O . GLY A 1 130 ? -11.656 5.407 11.677 1.00 98.31 130 GLY A O 1
ATOM 1021 N N . LEU A 1 131 ? -10.477 3.657 12.519 1.00 98.56 131 LEU A N 1
ATOM 1022 C CA . LEU A 1 131 ? -11.220 2.548 11.906 1.00 98.56 131 LEU A CA 1
ATOM 1023 C C . LEU A 1 131 ? -11.664 1.521 12.970 1.00 98.56 131 LEU A C 1
ATOM 1025 O O . LEU A 1 131 ? -11.315 0.343 12.882 1.00 98.56 131 LEU A O 1
ATOM 1029 N N . PRO A 1 132 ? -12.458 1.929 13.977 1.00 98.25 132 PRO A N 1
ATOM 1030 C CA . PRO A 1 132 ? -12.777 1.083 15.131 1.00 98.25 132 PRO A CA 1
ATOM 1031 C C . PRO A 1 132 ? -13.627 -0.153 14.793 1.00 98.25 132 PRO A C 1
ATOM 1033 O O . PRO A 1 132 ? -13.749 -1.056 15.615 1.00 98.25 132 PRO A O 1
ATOM 1036 N N . GLN A 1 133 ? -14.243 -0.191 13.607 1.00 98.19 133 GLN A N 1
ATOM 1037 C CA . GLN A 1 133 ? -15.044 -1.328 13.140 1.00 98.19 133 GLN A CA 1
ATOM 1038 C C . GLN A 1 133 ? -14.238 -2.314 12.282 1.00 98.19 133 GLN A C 1
ATOM 1040 O O . GLN A 1 133 ? -14.732 -3.401 11.987 1.00 98.19 133 GLN A O 1
ATOM 1045 N N . ALA A 1 134 ? -13.018 -1.953 11.875 1.00 98.56 134 ALA A N 1
ATOM 1046 C CA . ALA A 1 134 ? -12.189 -2.796 11.030 1.00 98.56 134 ALA A CA 1
ATOM 1047 C C . ALA A 1 134 ? -11.539 -3.940 11.816 1.00 98.56 134 ALA A C 1
ATOM 1049 O O . ALA A 1 134 ? -11.202 -3.824 12.996 1.00 98.56 134 ALA A O 1
ATOM 1050 N N . LYS A 1 135 ? -11.290 -5.051 11.121 1.00 98.56 135 LYS A N 1
ATOM 1051 C CA . LYS A 1 135 ? -10.488 -6.169 11.632 1.00 98.56 135 LYS A CA 1
ATOM 1052 C C . LYS A 1 135 ? -9.116 -6.135 10.978 1.00 98.56 135 LYS A C 1
ATOM 1054 O O . LYS A 1 135 ? -9.003 -6.432 9.794 1.00 98.56 135 LYS A O 1
ATOM 1059 N N . PHE A 1 136 ? -8.082 -5.805 11.744 1.00 98.31 136 PHE A N 1
ATOM 1060 C CA . PHE A 1 136 ? -6.709 -5.764 11.242 1.00 98.31 136 PHE A CA 1
ATOM 1061 C C . PHE A 1 136 ? -6.058 -7.147 11.276 1.00 98.31 136 PHE A C 1
ATOM 1063 O O . PHE A 1 136 ? -6.090 -7.834 12.297 1.00 98.31 136 PHE A O 1
ATOM 1070 N N . VAL A 1 137 ? -5.445 -7.542 10.162 1.00 98.06 137 VAL A N 1
ATOM 1071 C CA . VAL A 1 137 ? -4.766 -8.831 9.998 1.00 98.06 137 VAL A CA 1
ATOM 1072 C C . VAL A 1 137 ? -3.345 -8.582 9.500 1.00 98.06 137 VAL A C 1
ATOM 1074 O O . VAL A 1 137 ? -3.144 -7.972 8.449 1.00 98.06 137 VAL A O 1
ATOM 1077 N N . ASN A 1 138 ? -2.341 -9.046 10.244 1.00 96.25 138 ASN A N 1
ATOM 1078 C CA . ASN A 1 138 ? -0.954 -8.930 9.800 1.00 96.25 138 ASN A CA 1
ATOM 1079 C C . ASN A 1 138 ? -0.693 -9.899 8.634 1.00 96.25 138 ASN A C 1
ATOM 1081 O O . ASN A 1 138 ? -0.875 -11.106 8.792 1.00 96.25 138 ASN A O 1
ATOM 1085 N N . THR A 1 139 ? -0.290 -9.381 7.472 1.00 95.12 139 THR A N 1
ATOM 1086 C CA . THR A 1 139 ? -0.213 -10.141 6.209 1.00 95.12 139 THR A CA 1
ATOM 1087 C C . THR A 1 139 ? 1.020 -9.831 5.337 1.00 95.12 139 THR A C 1
ATOM 1089 O O . THR A 1 139 ? 0.890 -9.672 4.120 1.00 95.12 139 THR A O 1
ATOM 1092 N N . PRO A 1 140 ? 2.250 -9.778 5.892 1.00 91.38 140 PRO A N 1
ATOM 1093 C CA . PRO A 1 140 ? 3.453 -9.512 5.095 1.00 91.38 140 PRO A CA 1
ATOM 1094 C C . PRO A 1 140 ? 3.677 -10.556 3.986 1.00 91.38 140 PRO A C 1
ATOM 1096 O O . PRO A 1 140 ? 4.198 -10.229 2.921 1.00 91.38 140 PRO A O 1
ATOM 1099 N N . GLN A 1 141 ? 3.222 -11.794 4.184 1.00 92.38 141 GLN A N 1
ATOM 1100 C CA . GLN A 1 141 ? 3.416 -12.896 3.246 1.00 92.38 141 GLN A CA 1
ATOM 1101 C C . GLN A 1 141 ? 2.742 -12.691 1.882 1.00 92.38 141 GLN A C 1
ATOM 1103 O O . GLN A 1 141 ? 3.246 -13.203 0.892 1.00 92.38 141 GLN A O 1
ATOM 1108 N N . ILE A 1 142 ? 1.653 -11.911 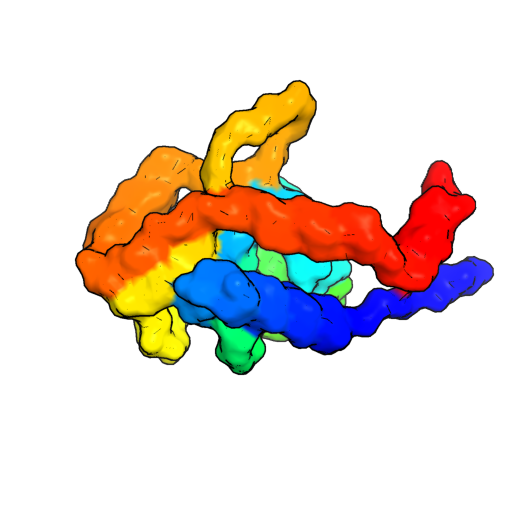1.785 1.00 95.06 142 ILE A N 1
ATOM 1109 C CA . ILE A 1 142 ? 0.865 -11.796 0.539 1.00 95.06 142 ILE A CA 1
ATOM 1110 C C . ILE A 1 142 ? 1.734 -11.328 -0.631 1.00 95.06 142 ILE A C 1
ATOM 1112 O O . ILE A 1 142 ? 1.713 -11.912 -1.714 1.00 95.06 142 ILE A O 1
ATOM 1116 N N . ILE A 1 143 ? 2.498 -10.259 -0.414 1.00 93.75 143 ILE A N 1
ATOM 1117 C CA . ILE A 1 143 ? 3.345 -9.690 -1.462 1.00 93.75 143 ILE A CA 1
ATOM 1118 C C . ILE A 1 143 ? 4.646 -10.471 -1.601 1.00 93.75 143 ILE A C 1
ATOM 1120 O O . ILE A 1 143 ? 5.157 -10.567 -2.714 1.00 93.75 143 ILE A O 1
ATOM 1124 N N . ASP A 1 144 ? 5.160 -11.056 -0.516 1.00 91.81 144 ASP A N 1
ATOM 1125 C CA . ASP A 1 144 ? 6.340 -11.915 -0.606 1.00 91.81 144 ASP A CA 1
ATOM 1126 C C . ASP A 1 144 ? 6.040 -13.107 -1.536 1.00 91.81 144 ASP A C 1
ATOM 1128 O O . ASP A 1 144 ? 6.760 -13.301 -2.513 1.00 91.81 144 ASP A O 1
ATOM 1132 N N . ASP A 1 145 ? 4.919 -13.807 -1.343 1.00 93.44 145 ASP A N 1
ATOM 1133 C CA . ASP A 1 145 ? 4.496 -14.941 -2.175 1.00 93.44 145 ASP A CA 1
ATOM 1134 C C . ASP A 1 145 ? 4.290 -14.548 -3.646 1.00 93.44 145 ASP A C 1
ATOM 1136 O O . ASP A 1 145 ? 4.731 -15.255 -4.559 1.00 93.44 145 ASP A O 1
ATOM 1140 N N . LEU A 1 146 ? 3.657 -13.396 -3.898 1.00 93.88 146 LEU A N 1
ATOM 1141 C CA . LEU A 1 146 ? 3.463 -12.880 -5.256 1.00 93.88 146 LEU A CA 1
ATOM 1142 C C . LEU A 1 146 ? 4.788 -12.522 -5.931 1.00 93.88 146 LEU A C 1
ATOM 1144 O O . LEU A 1 146 ? 4.981 -12.834 -7.106 1.00 93.88 146 LEU A O 1
ATOM 1148 N N . ALA A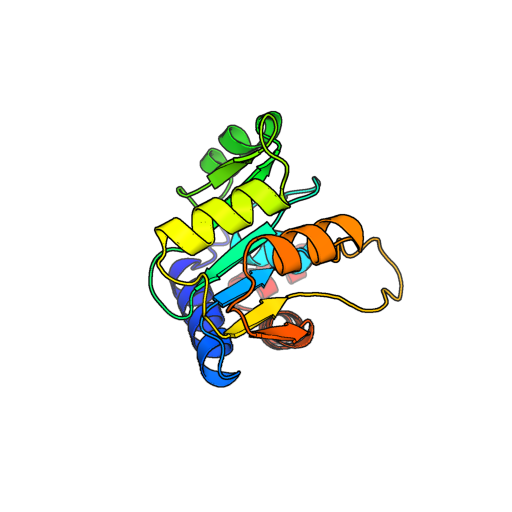 1 147 ? 5.699 -11.886 -5.195 1.00 90.00 147 ALA A N 1
ATOM 1149 C CA . ALA A 1 147 ? 6.986 -11.456 -5.713 1.00 90.00 147 ALA A CA 1
ATOM 1150 C C . ALA A 1 147 ? 7.971 -12.620 -5.884 1.00 90.00 147 ALA A C 1
ATOM 1152 O O . ALA A 1 147 ? 8.961 -12.459 -6.599 1.00 90.00 147 ALA A O 1
ATOM 1153 N N . MET A 1 148 ? 7.742 -13.789 -5.274 1.00 92.50 148 MET A N 1
ATOM 1154 C CA . MET A 1 148 ? 8.607 -14.963 -5.447 1.00 92.50 148 MET A CA 1
ATOM 1155 C C . MET A 1 148 ? 8.616 -15.454 -6.900 1.00 92.50 148 MET A C 1
ATOM 1157 O O . MET A 1 148 ? 9.696 -15.655 -7.466 1.00 92.50 148 MET A O 1
ATOM 1161 N N . VAL A 1 149 ? 7.444 -15.566 -7.536 1.00 93.38 149 VAL A N 1
ATOM 1162 C CA . VAL A 1 149 ? 7.314 -15.994 -8.939 1.00 93.38 149 VAL A CA 1
ATOM 1163 C C . VAL A 1 149 ? 7.399 -14.787 -9.872 1.00 93.38 149 VAL A C 1
ATOM 1165 O O . VAL A 1 149 ? 6.446 -14.025 -10.020 1.00 93.38 149 VAL A O 1
ATOM 1168 N N . LYS A 1 150 ? 8.547 -14.638 -10.537 1.00 94.00 150 LYS A N 1
ATOM 1169 C CA . LYS A 1 150 ? 8.834 -13.505 -11.423 1.00 94.00 150 LYS A CA 1
ATOM 1170 C C . LYS A 1 150 ? 8.008 -13.546 -12.702 1.00 94.00 150 LYS A C 1
ATOM 1172 O O . LYS A 1 150 ? 7.810 -14.594 -13.314 1.00 94.00 150 LYS A O 1
ATOM 1177 N N . GLU A 1 151 ? 7.581 -12.377 -13.146 1.00 94.50 151 GLU A N 1
ATOM 1178 C CA . GLU A 1 151 ? 7.047 -12.182 -14.486 1.00 94.50 151 GLU A CA 1
ATOM 1179 C C . GLU A 1 151 ? 8.171 -12.264 -15.529 1.00 94.50 151 GLU A C 1
ATOM 1181 O O . GLU A 1 151 ? 9.313 -11.897 -15.265 1.00 94.50 151 GLU A O 1
ATOM 1186 N N . GLU A 1 152 ? 7.845 -12.655 -16.762 1.00 94.06 152 GLU A N 1
ATOM 1187 C CA . GLU A 1 152 ? 8.809 -12.682 -17.877 1.00 94.06 152 GLU A CA 1
ATOM 1188 C C . GLU A 1 152 ? 9.555 -11.348 -18.061 1.00 94.06 152 GLU A C 1
ATOM 1190 O O . GLU A 1 152 ? 10.733 -11.313 -18.415 1.00 94.06 152 GLU A O 1
ATOM 1195 N N . ALA A 1 153 ? 8.867 -10.231 -17.810 1.00 93.38 153 ALA A N 1
ATOM 1196 C CA . ALA A 1 153 ? 9.457 -8.898 -17.823 1.00 93.38 153 ALA A CA 1
ATOM 1197 C C . ALA A 1 153 ? 10.517 -8.720 -16.724 1.00 93.38 153 ALA A C 1
ATOM 1199 O O . ALA A 1 153 ? 11.616 -8.244 -17.002 1.00 93.38 153 ALA A O 1
ATOM 1200 N N . GLU A 1 154 ? 10.223 -9.161 -15.503 1.00 94.19 154 GLU A N 1
ATOM 1201 C CA . GLU A 1 154 ? 11.148 -9.102 -14.370 1.00 94.19 154 GLU A CA 1
ATOM 1202 C C . GLU A 1 154 ? 12.361 -10.007 -14.601 1.00 94.19 154 GLU A C 1
ATOM 1204 O O . GLU A 1 154 ? 13.488 -9.578 -14.376 1.00 94.19 154 GLU A O 1
ATOM 1209 N N . VAL A 1 155 ? 12.166 -11.211 -15.153 1.00 95.38 155 VAL A N 1
ATOM 1210 C CA . VAL A 1 155 ? 13.271 -12.112 -15.528 1.00 95.38 155 VAL A CA 1
ATOM 1211 C C . VAL A 1 155 ? 14.202 -11.455 -16.551 1.00 95.38 155 VAL A C 1
ATOM 1213 O O . VAL A 1 155 ? 15.422 -11.580 -16.443 1.00 95.38 155 VAL A O 1
ATOM 1216 N N . ARG A 1 156 ? 13.660 -10.728 -17.539 1.00 94.56 156 ARG A N 1
ATOM 1217 C CA . ARG A 1 156 ? 14.483 -9.984 -18.509 1.00 94.56 156 ARG A CA 1
ATOM 1218 C C . ARG A 1 156 ? 15.298 -8.871 -17.851 1.00 94.56 156 ARG A C 1
ATOM 1220 O O . ARG A 1 156 ? 16.468 -8.736 -18.191 1.00 94.56 156 ARG A O 1
ATOM 1227 N N . LEU A 1 157 ? 14.715 -8.122 -16.911 1.00 92.62 157 LEU A N 1
ATOM 1228 C CA . LEU A 1 157 ? 15.440 -7.095 -16.149 1.00 92.62 157 LEU A CA 1
ATOM 1229 C C . LEU A 1 157 ? 16.535 -7.715 -15.273 1.00 92.62 157 LEU A C 1
ATOM 1231 O O . LEU A 1 157 ? 17.649 -7.208 -15.242 1.00 92.62 157 LEU A O 1
ATOM 1235 N N . MET A 1 158 ? 16.256 -8.848 -14.624 1.00 94.31 158 MET A N 1
ATOM 1236 C CA . MET A 1 158 ? 17.243 -9.562 -13.808 1.00 94.31 158 MET A CA 1
ATOM 1237 C C . MET A 1 158 ? 18.424 -10.087 -14.629 1.00 94.31 158 MET A C 1
ATOM 1239 O O . MET A 1 158 ? 19.538 -10.098 -14.132 1.00 94.31 158 MET A O 1
ATOM 1243 N N . ARG A 1 159 ? 18.206 -10.506 -15.883 1.00 93.81 159 ARG A N 1
ATOM 1244 C CA . ARG A 1 159 ? 19.295 -10.915 -16.792 1.00 93.81 159 ARG A CA 1
ATOM 1245 C C . ARG A 1 159 ? 20.150 -9.745 -17.286 1.00 93.81 159 ARG A C 1
ATOM 1247 O O . ARG A 1 159 ? 21.218 -9.986 -17.838 1.00 93.81 159 ARG A O 1
ATOM 1254 N N . GLN A 1 160 ? 19.648 -8.516 -17.179 1.00 92.88 160 GLN A N 1
ATOM 1255 C CA . GLN A 1 160 ? 20.369 -7.310 -17.579 1.00 92.88 160 GLN A CA 1
ATOM 1256 C C . GLN A 1 160 ? 21.275 -6.765 -16.460 1.00 92.88 160 GLN A C 1
ATOM 1258 O O . GLN A 1 160 ? 22.265 -6.111 -16.784 1.00 92.88 160 GLN A O 1
ATOM 1263 N N . ALA A 1 161 ? 20.900 -6.974 -15.194 1.00 91.06 161 ALA A N 1
ATOM 1264 C CA . ALA A 1 161 ? 21.619 -6.500 -14.007 1.00 91.06 161 ALA A CA 1
ATOM 1265 C C . ALA A 1 161 ? 22.937 -7.256 -13.780 1.00 91.06 161 ALA A C 1
ATOM 1267 O O . ALA A 1 161 ? 23.899 -6.591 -13.337 1.00 91.06 161 ALA A O 1
#

Radius of gyration: 15.25 Å; chains: 1; bounding box: 38×34×42 Å

Sequence (161 aa):
MYTVHIDFNKRLAKMQEAVKRNDLDVLIGSRLKTITHACGAFCPWRSAV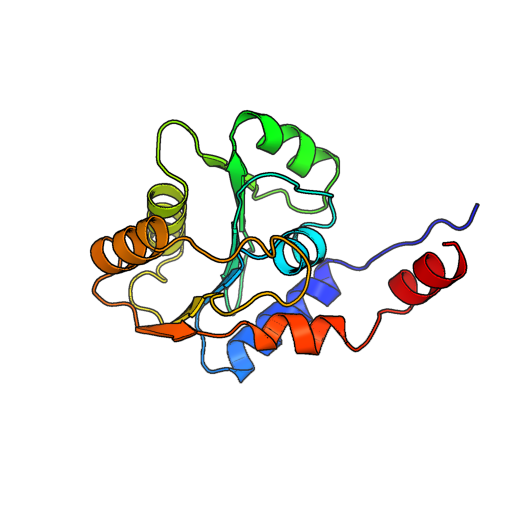IIPASGEIWLVTPSMDAKRLQQEGWLKNVEGYGRLTLGETIIHRLKAMKLEGGRIGYETGSSAYLPEGYLSQGEYQELLAGLPQAKFVNTPQIIDDLAMVKEEAEVRLMRQA